Protein AF-A0AAW5GK53-F1 (afdb_monomer)

Structure (mmCIF, N/CA/C/O backbone):
data_AF-A0AAW5GK53-F1
#
_entry.id   AF-A0AAW5GK53-F1
#
loop_
_atom_site.group_PDB
_atom_site.id
_atom_site.type_symbol
_atom_site.label_atom_id
_atom_site.label_alt_id
_atom_site.label_comp_id
_atom_site.label_asym_id
_atom_site.label_entity_id
_atom_site.label_seq_id
_atom_site.pdbx_PDB_ins_code
_atom_site.Cartn_x
_atom_site.Cartn_y
_atom_site.Cartn_z
_atom_site.occupancy
_atom_site.B_iso_or_equiv
_atom_site.auth_seq_id
_atom_site.auth_comp_id
_atom_site.auth_asym_id
_atom_site.auth_atom_id
_atom_site.pdbx_PDB_model_num
ATOM 1 N N . MET A 1 1 ? -43.165 -10.857 -0.631 1.00 39.75 1 MET A N 1
ATOM 2 C CA . MET A 1 1 ? -41.931 -10.329 -0.011 1.00 39.75 1 MET A CA 1
ATOM 3 C C . MET A 1 1 ? -40.767 -10.700 -0.910 1.00 39.75 1 MET A C 1
ATOM 5 O O . MET A 1 1 ? -40.358 -11.851 -0.915 1.00 39.75 1 MET A O 1
ATOM 9 N N . GLN A 1 2 ? -40.320 -9.773 -1.757 1.00 31.02 2 GLN A N 1
ATOM 10 C CA . GLN A 1 2 ? -39.132 -9.983 -2.582 1.00 31.02 2 GLN A CA 1
ATOM 11 C C . GLN A 1 2 ? -37.911 -9.799 -1.681 1.00 31.02 2 GLN A C 1
ATOM 13 O O . GLN A 1 2 ? -37.696 -8.714 -1.143 1.00 31.02 2 GLN A O 1
ATOM 18 N N . SER A 1 3 ? -37.150 -10.870 -1.464 1.00 36.88 3 SER A N 1
ATOM 19 C CA . SER A 1 3 ? -35.825 -10.780 -0.867 1.00 36.88 3 SER A CA 1
ATOM 20 C C . SER A 1 3 ? -34.945 -10.005 -1.839 1.00 36.88 3 SER A C 1
ATOM 22 O O . SER A 1 3 ? -34.524 -10.540 -2.864 1.00 36.88 3 SER A O 1
ATOM 24 N N . VAL A 1 4 ? -34.701 -8.730 -1.545 1.00 42.00 4 VAL A N 1
ATOM 25 C CA . VAL A 1 4 ? -33.643 -7.970 -2.201 1.00 42.00 4 VAL A CA 1
ATOM 26 C C . VAL A 1 4 ? -32.340 -8.633 -1.766 1.00 42.00 4 VAL A C 1
ATOM 28 O O . VAL A 1 4 ? -31.822 -8.355 -0.689 1.00 42.00 4 VAL A O 1
ATOM 31 N N . SER A 1 5 ? -31.841 -9.568 -2.575 1.00 45.75 5 SER A N 1
ATOM 32 C CA . SER A 1 5 ? -30.471 -10.067 -2.495 1.00 45.75 5 SER A CA 1
ATOM 33 C C . SER A 1 5 ? -29.542 -8.950 -2.971 1.00 45.75 5 SER A C 1
ATOM 35 O O . SER A 1 5 ? -28.948 -9.019 -4.044 1.00 45.75 5 SER A O 1
ATOM 37 N N . GLY A 1 6 ? -29.508 -7.854 -2.216 1.00 47.09 6 GLY A N 1
ATOM 38 C CA . GLY A 1 6 ? -28.439 -6.884 -2.318 1.00 47.09 6 GLY A CA 1
ATOM 39 C C . GLY A 1 6 ? -27.229 -7.525 -1.669 1.00 47.09 6 GLY A C 1
ATOM 40 O O . GLY A 1 6 ? -27.314 -7.947 -0.514 1.00 47.09 6 GLY A O 1
ATOM 41 N N . ASP A 1 7 ? -26.130 -7.634 -2.410 1.00 51.81 7 ASP A N 1
ATOM 42 C CA . ASP A 1 7 ? -24.847 -7.961 -1.801 1.00 51.81 7 ASP A CA 1
ATOM 43 C C . ASP A 1 7 ? -24.657 -7.075 -0.561 1.00 51.81 7 ASP A C 1
ATOM 45 O O . ASP A 1 7 ? -24.957 -5.872 -0.620 1.00 51.81 7 ASP A O 1
ATOM 49 N N . PRO A 1 8 ? -24.203 -7.635 0.576 1.00 56.69 8 PRO A N 1
ATOM 50 C CA . PRO A 1 8 ? -23.980 -6.837 1.767 1.00 56.69 8 PRO A CA 1
ATOM 51 C C . PRO A 1 8 ? -23.066 -5.658 1.406 1.00 56.69 8 PRO A C 1
ATOM 53 O O . PRO A 1 8 ? -22.111 -5.837 0.637 1.00 56.69 8 PRO A O 1
ATOM 56 N N . PRO A 1 9 ? -23.349 -4.449 1.925 1.00 62.50 9 PRO A N 1
ATOM 57 C CA . PRO A 1 9 ? -22.587 -3.257 1.586 1.00 62.50 9 PRO A CA 1
ATOM 58 C C . PRO A 1 9 ? -21.089 -3.505 1.782 1.00 62.50 9 PRO A C 1
ATOM 60 O O . PRO A 1 9 ? -20.673 -4.225 2.693 1.00 62.50 9 PRO A O 1
ATOM 63 N N . PHE A 1 10 ? -20.267 -2.920 0.907 1.00 65.19 10 PHE A N 1
ATOM 64 C CA . PHE A 1 10 ? -18.812 -3.027 0.983 1.00 65.19 10 PHE A CA 1
ATOM 65 C C . PHE A 1 10 ? -18.314 -2.291 2.234 1.00 65.19 10 PHE A C 1
ATOM 67 O O . PHE A 1 10 ? -18.001 -1.102 2.192 1.00 65.19 10 PHE A O 1
ATOM 74 N N . ILE A 1 11 ? -18.293 -2.991 3.366 1.00 69.31 11 ILE A N 1
ATOM 75 C CA . ILE A 1 11 ? -17.845 -2.455 4.646 1.00 69.31 11 ILE A CA 1
ATOM 76 C C . ILE A 1 11 ? -16.373 -2.830 4.824 1.00 69.31 11 ILE A C 1
ATOM 78 O O . ILE A 1 11 ? -16.012 -4.001 4.939 1.00 69.31 11 ILE A O 1
ATOM 82 N N . CYS A 1 12 ? -15.518 -1.810 4.827 1.00 83.38 12 CYS A N 1
ATOM 83 C CA . CYS A 1 12 ? -14.180 -1.891 5.400 1.00 83.38 12 CYS A CA 1
ATOM 84 C C . CYS A 1 12 ? -14.309 -1.826 6.927 1.00 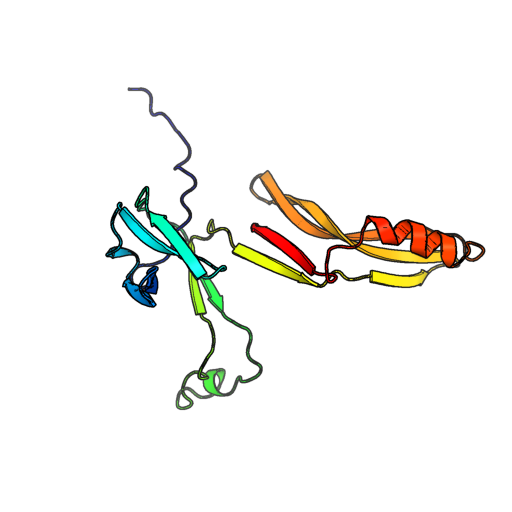83.38 12 CYS A C 1
ATOM 86 O O . CYS A 1 12 ? -15.137 -1.068 7.434 1.00 83.38 12 CYS A O 1
ATOM 88 N N . GLY A 1 13 ? -13.491 -2.570 7.667 1.00 90.56 13 GLY A N 1
ATOM 89 C CA . GLY A 1 13 ? -13.579 -2.570 9.123 1.00 90.56 13 GLY A CA 1
ATOM 90 C C . GLY A 1 13 ? -12.305 -3.003 9.833 1.00 90.56 13 GLY A C 1
ATOM 91 O O . GLY A 1 13 ? -11.506 -3.79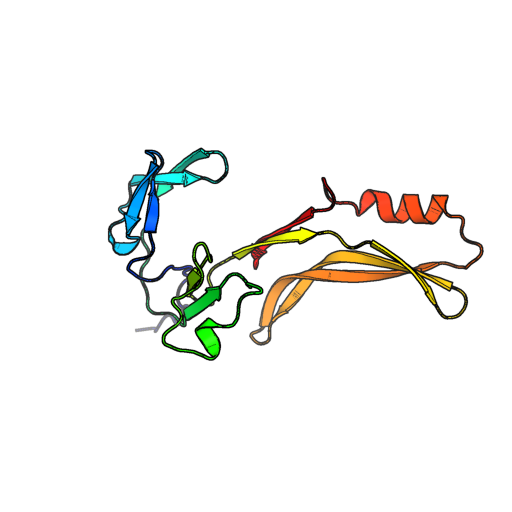0 9.316 1.00 90.56 13 GLY A O 1
ATOM 92 N N . LEU A 1 14 ? -12.165 -2.494 11.055 1.00 94.00 14 LEU A N 1
ATOM 93 C CA . LEU A 1 14 ? -11.149 -2.866 12.036 1.00 94.00 14 LEU A CA 1
ATOM 94 C C . LEU A 1 14 ? -11.807 -3.685 13.153 1.00 94.00 14 LEU A C 1
ATOM 96 O O . LEU A 1 14 ? -13.005 -3.550 13.405 1.00 94.00 14 LEU A O 1
ATOM 100 N N . VAL A 1 15 ? -11.028 -4.534 13.819 1.00 95.50 15 VAL A N 1
ATOM 101 C CA . VAL A 1 15 ? -11.534 -5.355 14.931 1.00 95.50 15 VAL A CA 1
ATOM 102 C C . VAL A 1 15 ? -11.715 -4.526 16.209 1.00 95.50 15 VAL A C 1
ATOM 104 O O . VAL A 1 15 ? -10.969 -3.557 16.400 1.00 95.50 15 VAL A O 1
ATOM 107 N N . PRO A 1 16 ? -12.642 -4.907 17.113 1.00 95.75 16 PRO A N 1
ATOM 108 C CA . PRO A 1 16 ? -12.736 -4.298 18.438 1.00 95.75 16 PRO A CA 1
ATOM 109 C C . PRO A 1 16 ? -11.385 -4.285 19.167 1.00 95.75 16 PRO A C 1
ATOM 111 O O . PRO A 1 16 ? -10.579 -5.205 19.021 1.00 95.75 16 PRO A O 1
ATOM 114 N N . GLY A 1 17 ? -11.124 -3.225 19.926 1.00 95.75 17 GLY A N 1
ATOM 115 C CA . GLY A 1 17 ? -9.856 -2.962 20.603 1.00 95.75 17 GLY A CA 1
ATOM 116 C C . GLY A 1 17 ? -8.809 -2.248 19.742 1.00 95.75 17 GLY A C 1
ATOM 117 O O . GLY A 1 17 ? -7.804 -1.776 20.283 1.00 95.75 17 GLY A O 1
ATOM 118 N N . THR A 1 18 ? -9.022 -2.112 18.425 1.00 95.62 18 THR A N 1
ATOM 119 C CA . THR A 1 18 ? -8.113 -1.337 17.563 1.00 95.62 18 THR A CA 1
ATOM 120 C C . THR A 1 18 ? -8.134 0.128 17.984 1.00 95.62 18 THR A C 1
ATOM 122 O O . THR A 1 18 ? -9.183 0.768 17.973 1.00 95.62 18 THR A O 1
ATOM 125 N N . LYS A 1 19 ? -6.972 0.669 18.358 1.00 95.81 19 LYS A N 1
ATOM 126 C CA . LYS A 1 19 ? -6.838 2.062 18.797 1.00 95.81 19 LYS A CA 1
ATOM 127 C C . LYS A 1 19 ? -6.721 2.992 17.596 1.00 95.81 19 LYS A C 1
ATOM 129 O O . LYS A 1 19 ? -5.854 2.797 16.748 1.00 95.81 19 LYS A O 1
ATOM 134 N N . VAL A 1 20 ? -7.547 4.030 17.572 1.00 95.56 20 VAL A N 1
ATOM 135 C CA . VAL A 1 20 ? -7.524 5.095 16.565 1.00 95.56 20 VAL A CA 1
ATOM 136 C C . VAL A 1 20 ? -7.082 6.394 17.223 1.00 95.56 20 VAL A C 1
ATOM 138 O O . VAL A 1 20 ? -7.497 6.690 18.344 1.00 95.56 20 VAL A O 1
ATOM 141 N N . PHE A 1 21 ? -6.233 7.161 16.541 1.00 96.75 21 PHE A N 1
ATOM 142 C CA . PHE A 1 21 ? -5.825 8.489 16.990 1.00 96.75 21 PHE A CA 1
ATOM 143 C C . PHE A 1 21 ? -6.903 9.523 16.655 1.00 96.75 21 PHE A C 1
ATOM 145 O O . PHE A 1 21 ? -7.340 9.635 15.510 1.00 96.75 21 PHE A O 1
ATOM 152 N N . LEU A 1 22 ? -7.308 10.293 17.659 1.00 97.19 22 LEU A N 1
ATOM 153 C CA . LEU A 1 22 ? -8.139 11.479 17.504 1.00 97.19 22 LEU A CA 1
ATOM 154 C C . LEU A 1 22 ? -7.271 12.699 17.173 1.00 97.19 22 LEU A C 1
ATOM 156 O O . LEU A 1 22 ? -6.080 12.721 17.481 1.00 97.19 22 LEU A O 1
ATOM 160 N N . ALA A 1 23 ? -7.875 13.744 16.609 1.00 97.12 23 ALA A N 1
ATOM 161 C CA . ALA A 1 23 ? -7.193 14.995 16.259 1.00 97.12 23 ALA A CA 1
ATOM 162 C C . ALA A 1 23 ? -6.544 15.695 17.472 1.00 97.12 23 ALA A C 1
ATOM 164 O O . ALA A 1 23 ? -5.570 16.428 17.336 1.00 97.12 23 ALA A O 1
ATOM 165 N N . ASN A 1 24 ? -7.034 15.417 18.683 1.00 95.50 24 ASN A N 1
ATOM 166 C CA . ASN A 1 24 ? -6.442 15.877 19.942 1.00 95.50 24 ASN A CA 1
ATOM 167 C C . ASN A 1 24 ? -5.293 14.983 20.458 1.00 95.50 24 ASN A C 1
ATOM 169 O O . ASN A 1 24 ? -4.937 15.074 21.634 1.00 95.50 24 ASN A O 1
ATOM 173 N N . TRP A 1 25 ? -4.756 14.096 19.615 1.00 94.06 25 TRP A N 1
ATOM 174 C CA . TRP A 1 25 ? -3.657 13.163 19.904 1.00 94.06 25 TRP A CA 1
ATOM 175 C C . TRP A 1 25 ? -3.959 12.080 20.947 1.00 94.06 25 TRP A C 1
ATOM 177 O O . TRP A 1 25 ? -3.086 11.275 21.280 1.00 94.06 25 TRP A O 1
ATOM 187 N N . LYS A 1 26 ? -5.198 11.999 21.446 1.00 96.38 26 LYS A N 1
ATOM 188 C CA . LYS A 1 26 ? -5.644 10.876 22.279 1.00 96.38 26 LYS A CA 1
ATOM 189 C C . LYS A 1 26 ? -5.965 9.670 21.405 1.00 96.38 26 LYS A C 1
ATOM 191 O O . LYS A 1 26 ? -6.237 9.800 20.216 1.00 96.38 26 LYS A O 1
ATOM 196 N N . THR A 1 27 ? -5.967 8.487 22.013 1.00 97.00 27 THR A N 1
ATOM 197 C CA . THR A 1 27 ? -6.408 7.262 21.338 1.00 97.00 27 THR A CA 1
ATOM 198 C C . THR A 1 27 ? -7.720 6.768 21.918 1.00 97.00 27 THR A C 1
ATOM 200 O O . THR A 1 27 ? -7.932 6.835 23.130 1.00 97.00 27 THR A O 1
ATOM 203 N N . VAL A 1 28 ? -8.595 6.265 21.052 1.00 96.81 28 VAL A N 1
ATOM 204 C CA . VAL A 1 28 ? -9.878 5.666 21.432 1.00 96.81 28 VAL A CA 1
ATOM 205 C C . VAL A 1 28 ? -10.030 4.324 20.707 1.00 96.81 28 VAL A C 1
ATOM 207 O O . VAL A 1 28 ? -9.654 4.228 19.536 1.00 96.81 28 VAL A O 1
ATOM 210 N N . PRO A 1 29 ? -10.525 3.265 21.375 1.00 96.75 29 PRO A N 1
ATOM 211 C CA . PRO A 1 29 ? -10.883 2.019 20.703 1.00 96.75 29 PRO A CA 1
ATOM 212 C C . PRO A 1 29 ? -11.968 2.248 19.644 1.00 96.75 29 PRO A C 1
ATOM 214 O O . PRO A 1 29 ? -12.919 2.991 19.886 1.00 96.75 29 PRO A O 1
ATOM 217 N N . ILE A 1 30 ? -11.853 1.595 18.488 1.00 95.38 30 ILE A N 1
ATOM 218 C CA . ILE A 1 30 ? -12.759 1.780 17.344 1.00 95.38 30 ILE A CA 1
ATOM 219 C C . ILE A 1 30 ? -14.239 1.562 17.703 1.00 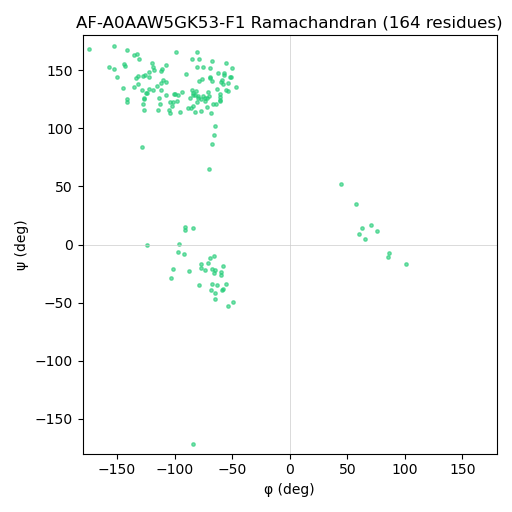95.38 30 ILE A C 1
ATOM 221 O O . ILE A 1 30 ? -15.112 2.263 17.199 1.00 95.38 30 ILE A O 1
ATOM 225 N N . GLU A 1 31 ? -14.541 0.643 18.618 1.00 94.94 31 GLU A N 1
ATOM 226 C CA . GLU A 1 31 ? -15.897 0.342 19.088 1.00 94.94 31 GLU A CA 1
ATOM 227 C C . GLU A 1 31 ? -16.543 1.477 19.897 1.00 94.94 31 GLU A C 1
ATOM 229 O O . GLU A 1 31 ? -17.774 1.539 19.984 1.00 94.94 31 GLU A O 1
ATOM 234 N N . ASN A 1 32 ? -15.722 2.378 20.446 1.00 95.88 32 ASN A N 1
ATOM 235 C CA . ASN A 1 32 ? -16.143 3.527 21.245 1.00 95.88 32 ASN A CA 1
ATOM 236 C C . ASN A 1 32 ? -16.221 4.824 20.430 1.00 95.88 32 ASN A C 1
ATOM 238 O O . ASN A 1 32 ? -16.684 5.833 20.962 1.00 95.88 32 ASN A O 1
ATOM 242 N N . MET A 1 33 ? -15.784 4.807 19.166 1.00 94.69 33 MET A N 1
ATOM 243 C CA . MET A 1 33 ? -15.883 5.964 18.281 1.00 94.69 33 MET A CA 1
ATOM 244 C C . MET A 1 33 ? -17.338 6.291 17.943 1.00 94.69 33 MET A C 1
ATOM 246 O O . MET A 1 33 ? -18.164 5.402 17.704 1.00 94.69 33 MET A O 1
ATOM 250 N N . LYS A 1 34 ? -17.642 7.586 17.888 1.00 94.62 34 LYS A N 1
ATOM 251 C CA . LYS A 1 34 ? -18.975 8.128 17.625 1.00 94.62 34 LYS A CA 1
ATOM 252 C C . LYS A 1 34 ? -18.976 8.993 16.374 1.00 94.62 34 LYS A C 1
ATOM 254 O O . LYS A 1 34 ? -17.966 9.559 15.965 1.00 94.62 34 LYS A O 1
ATOM 259 N N . ILE A 1 35 ? -20.157 9.120 15.773 1.00 96.88 35 ILE A N 1
ATOM 260 C CA . ILE A 1 35 ? -20.388 10.110 14.721 1.00 96.88 35 ILE A CA 1
ATOM 261 C C . ILE A 1 35 ? -20.135 11.494 15.320 1.00 96.88 35 ILE A C 1
ATOM 263 O O . ILE A 1 35 ? -20.671 11.828 16.374 1.00 96.88 35 ILE A O 1
ATOM 267 N N . GLY A 1 36 ? -19.323 12.287 14.633 1.00 97.00 36 GLY A N 1
ATOM 268 C CA . GLY A 1 36 ? -18.898 13.604 15.081 1.00 97.00 36 GLY A CA 1
ATOM 269 C C . GLY A 1 36 ? -17.499 13.657 15.683 1.00 97.00 36 GLY A C 1
ATOM 270 O O . GLY A 1 36 ? -16.946 14.753 15.712 1.00 97.00 36 GLY A O 1
ATOM 271 N N . ASP A 1 37 ? -16.913 12.523 16.079 1.00 96.81 37 ASP A N 1
ATOM 272 C CA . ASP A 1 37 ? -15.523 12.487 16.538 1.00 96.81 37 ASP A CA 1
ATOM 273 C C . ASP A 1 37 ? -14.571 12.921 15.415 1.00 96.81 37 ASP A C 1
ATOM 275 O O . ASP A 1 37 ? -14.812 12.657 14.233 1.00 96.81 37 ASP A O 1
ATOM 279 N N . GLU A 1 38 ? -13.470 13.568 15.786 1.00 97.88 38 GLU A N 1
ATOM 280 C CA . GLU A 1 38 ? -12.434 14.010 14.854 1.00 97.88 38 GLU A CA 1
ATOM 281 C C . GLU A 1 38 ? -11.212 13.097 14.952 1.00 97.88 38 GLU A C 1
ATOM 283 O O . GLU A 1 38 ? -10.547 13.039 15.990 1.00 97.88 38 GLU A O 1
ATOM 288 N N . VAL A 1 39 ? -10.906 12.379 13.871 1.00 97.25 39 VAL A N 1
ATOM 289 C CA . VAL A 1 39 ? -9.728 11.511 13.763 1.00 97.25 39 VAL A CA 1
ATOM 290 C C . VAL A 1 39 ? -8.527 12.269 13.217 1.00 97.25 39 VAL A C 1
ATOM 292 O O . VAL A 1 39 ? -8.669 13.155 12.373 1.00 97.25 39 VAL A O 1
ATOM 295 N N . LEU A 1 40 ? -7.340 11.892 13.686 1.00 97.50 40 LEU A N 1
ATOM 296 C CA . LEU A 1 40 ? -6.077 12.410 13.175 1.00 97.50 40 LEU A CA 1
ATOM 297 C C . LEU A 1 40 ? -5.819 11.851 11.773 1.00 97.50 40 LEU A C 1
ATOM 299 O O . LEU A 1 40 ? -5.898 10.643 11.539 1.00 97.50 40 LEU A O 1
ATOM 303 N N . THR A 1 41 ? -5.486 12.737 10.847 1.00 95.38 41 THR A N 1
ATOM 304 C CA . THR A 1 41 ? -5.149 12.402 9.457 1.00 95.38 41 THR A CA 1
ATOM 305 C C . THR A 1 41 ? -3.632 12.364 9.251 1.00 95.38 41 THR A C 1
ATOM 307 O O . THR A 1 41 ? -2.858 12.803 10.103 1.00 95.38 41 THR A O 1
ATOM 310 N N . SER A 1 42 ? -3.172 11.788 8.136 1.00 92.00 42 SER A N 1
ATOM 311 C CA . SER A 1 42 ? -1.736 11.606 7.859 1.00 92.00 42 SER A CA 1
ATOM 312 C C . SER A 1 42 ? -0.957 12.914 7.681 1.00 92.00 42 SER A C 1
ATOM 314 O O . SER A 1 42 ? 0.258 12.924 7.839 1.00 92.00 42 SER A O 1
ATOM 316 N N . ASP A 1 43 ? -1.647 13.999 7.347 1.00 93.75 43 ASP A N 1
ATOM 317 C CA . ASP A 1 43 ? -1.152 15.375 7.239 1.00 93.75 43 ASP A CA 1
ATOM 318 C C . ASP A 1 43 ? -1.291 16.162 8.556 1.00 93.75 43 ASP A C 1
ATOM 320 O O . ASP A 1 43 ? -1.152 17.380 8.569 1.00 93.75 43 ASP A O 1
ATOM 324 N N . ALA A 1 44 ? -1.537 15.464 9.673 1.00 93.38 44 ALA A N 1
ATOM 325 C CA . ALA A 1 44 ? -1.755 16.026 11.008 1.00 93.38 44 ALA A CA 1
ATOM 326 C C . ALA A 1 44 ? -2.999 16.930 11.142 1.00 93.38 44 ALA A C 1
ATOM 328 O O . ALA A 1 44 ? -3.149 17.628 12.145 1.00 93.38 44 ALA A O 1
ATOM 329 N N . GLY A 1 45 ? -3.913 16.891 10.168 1.00 96.38 45 GLY A N 1
ATOM 330 C CA . GLY A 1 45 ? -5.221 17.538 10.242 1.00 96.38 45 GLY A CA 1
ATOM 331 C C . GLY A 1 45 ? -6.278 16.690 10.961 1.00 96.38 45 GLY A C 1
ATOM 332 O O . GLY A 1 45 ? -5.999 15.605 11.487 1.00 96.38 45 GLY A O 1
ATOM 333 N N . ALA A 1 46 ? -7.528 17.149 10.907 1.00 97.12 46 ALA A N 1
ATOM 334 C CA . ALA A 1 46 ? -8.689 16.482 11.492 1.00 97.12 46 ALA A CA 1
ATOM 335 C C . ALA A 1 46 ? -9.684 16.032 10.410 1.00 97.12 46 ALA A C 1
ATOM 337 O O . ALA A 1 46 ? -10.017 16.799 9.507 1.00 97.12 46 ALA A O 1
ATOM 338 N N . ALA A 1 47 ? -10.207 14.810 10.527 1.00 97.00 47 ALA A N 1
ATOM 339 C CA . ALA A 1 47 ? -11.326 14.329 9.717 1.00 97.00 47 ALA A CA 1
ATOM 340 C C . ALA A 1 47 ? -12.494 13.900 10.607 1.00 97.00 47 ALA A C 1
ATOM 342 O O . ALA A 1 47 ? -12.314 13.182 11.587 1.00 97.00 47 ALA A O 1
ATOM 343 N N . LYS A 1 48 ? -13.712 14.318 10.255 1.00 97.75 48 LYS A N 1
ATOM 344 C CA . LYS A 1 48 ? -14.912 14.026 11.043 1.00 97.75 48 LYS A CA 1
ATOM 345 C C . LYS A 1 48 ? -15.494 12.657 10.695 1.00 97.75 48 LYS A C 1
ATOM 347 O O . LYS A 1 48 ? -15.714 12.343 9.525 1.00 97.75 48 LYS A O 1
ATOM 352 N N . VAL A 1 49 ? -15.821 11.866 11.710 1.00 95.88 49 VAL A N 1
ATOM 353 C CA . VAL A 1 49 ? -16.541 10.597 11.556 1.00 95.88 49 VAL A CA 1
ATOM 354 C C . VAL A 1 49 ? -17.996 10.886 11.196 1.00 95.88 49 VAL A C 1
ATOM 356 O O . VAL A 1 49 ? -18.727 11.497 11.973 1.00 95.88 49 VAL A O 1
ATOM 359 N N . VAL A 1 50 ? -18.434 10.427 10.024 1.00 96.12 50 VAL A N 1
ATOM 360 C CA . VAL A 1 50 ? -19.809 10.640 9.527 1.00 96.12 50 VAL A CA 1
ATOM 361 C C . VAL A 1 50 ? -20.714 9.419 9.687 1.00 96.12 50 VAL A C 1
ATOM 363 O O . VAL A 1 50 ? -21.933 9.554 9.692 1.00 96.12 50 VAL A O 1
ATOM 366 N N . ALA A 1 51 ? -20.132 8.228 9.832 1.00 91.69 51 ALA A N 1
ATOM 367 C CA . ALA A 1 51 ? -20.857 6.972 9.982 1.00 91.69 51 ALA A CA 1
ATOM 368 C C . ALA A 1 51 ? -20.022 5.958 10.773 1.00 91.69 51 ALA A C 1
ATOM 370 O O . ALA A 1 51 ? -18.794 5.969 10.705 1.00 91.69 51 ALA A O 1
ATOM 371 N N . ALA A 1 52 ? -20.702 5.055 11.482 1.00 90.31 52 ALA A N 1
ATOM 372 C CA . ALA A 1 52 ? -20.092 3.953 12.222 1.00 90.31 52 ALA A CA 1
ATOM 373 C C . ALA A 1 52 ? -20.769 2.633 11.823 1.00 90.31 52 ALA A C 1
ATOM 375 O O . ALA A 1 52 ? -21.712 2.175 12.467 1.00 90.31 52 ALA A O 1
ATOM 376 N N . LEU A 1 53 ? -20.313 2.050 10.713 1.00 90.38 53 LEU A N 1
ATOM 377 C CA . LEU A 1 53 ? -20.836 0.783 10.199 1.00 90.38 53 LEU A CA 1
ATOM 378 C C . LEU A 1 53 ? -20.252 -0.392 10.992 1.00 90.38 53 LEU A C 1
ATOM 380 O O . LEU A 1 53 ? -19.072 -0.390 11.339 1.00 90.38 53 LEU A O 1
ATOM 384 N N . ARG A 1 54 ? -21.078 -1.402 11.276 1.00 90.56 54 ARG A N 1
ATOM 385 C CA . ARG A 1 54 ? -20.692 -2.618 12.005 1.00 90.56 54 ARG A CA 1
ATOM 386 C C . ARG A 1 54 ? -21.187 -3.843 11.246 1.00 90.56 54 ARG A C 1
ATOM 388 O O . ARG A 1 54 ? -22.257 -3.800 10.645 1.00 90.56 54 ARG A O 1
ATOM 395 N N . GLY A 1 55 ? -20.422 -4.926 11.288 1.00 90.12 55 GLY A N 1
ATOM 396 C CA . GLY A 1 55 ? -20.757 -6.169 10.601 1.00 90.12 55 GLY A CA 1
ATOM 397 C C . GLY A 1 55 ? -19.773 -7.285 10.927 1.00 90.12 55 GLY A C 1
ATOM 398 O O . GLY A 1 55 ? -18.712 -7.042 11.503 1.00 90.12 55 GLY A O 1
ATOM 399 N N . TYR A 1 56 ? -20.138 -8.508 10.551 1.00 90.38 56 TYR A N 1
ATOM 400 C CA . TYR A 1 56 ? -19.271 -9.679 10.649 1.00 90.38 56 TYR A CA 1
ATOM 401 C C . TYR A 1 56 ? -18.607 -9.932 9.297 1.00 90.38 56 TYR A C 1
ATOM 403 O O . TYR A 1 56 ? -19.281 -9.991 8.269 1.00 90.38 56 TYR A O 1
ATOM 411 N N . HIS A 1 57 ? -17.285 -10.079 9.301 1.00 90.31 57 HIS A N 1
ATOM 412 C CA . HIS A 1 57 ? -16.486 -10.287 8.099 1.00 90.31 57 HIS A CA 1
ATOM 413 C C . HIS A 1 57 ? -15.327 -11.235 8.385 1.00 90.31 57 HIS A C 1
ATOM 415 O O . HIS A 1 57 ? -14.836 -11.301 9.513 1.00 90.31 57 HIS A O 1
ATOM 421 N N . ASP A 1 58 ? -14.840 -11.896 7.337 1.00 92.12 58 ASP A N 1
ATOM 422 C CA . ASP A 1 58 ? -13.540 -12.553 7.384 1.00 92.12 58 ASP A CA 1
ATOM 423 C C . ASP A 1 58 ? -12.447 -11.530 7.699 1.00 92.12 58 ASP A C 1
ATOM 425 O O . ASP A 1 58 ? -12.454 -10.408 7.173 1.00 92.12 58 ASP A O 1
ATOM 429 N N . LEU A 1 59 ? -11.483 -11.946 8.513 1.00 94.69 59 LEU A N 1
ATOM 430 C CA . LEU A 1 59 ? -10.385 -11.110 8.978 1.00 94.69 59 LEU A CA 1
ATOM 431 C C . LEU A 1 59 ? -9.056 -11.581 8.386 1.00 94.69 59 LEU A C 1
ATOM 433 O O . LEU A 1 59 ? -8.862 -12.777 8.178 1.00 94.69 59 LEU A O 1
ATOM 437 N N . ASP A 1 60 ? -8.147 -10.633 8.180 1.00 95.50 60 ASP A N 1
ATOM 438 C CA . ASP A 1 60 ? -6.731 -10.870 7.914 1.00 95.50 60 ASP A CA 1
ATOM 439 C C . ASP A 1 60 ? -5.886 -10.051 8.901 1.00 95.50 60 ASP A C 1
ATOM 441 O O . ASP A 1 60 ? -6.233 -8.924 9.272 1.00 95.50 60 ASP A O 1
ATOM 445 N N . THR A 1 61 ? -4.751 -10.615 9.314 1.00 94.38 61 THR A N 1
ATOM 446 C CA . THR A 1 61 ? -3.766 -9.927 10.154 1.00 94.38 61 THR A CA 1
ATOM 447 C C . THR A 1 61 ? -2.572 -9.502 9.314 1.00 94.38 61 THR A C 1
ATOM 449 O O . THR A 1 61 ? -1.884 -10.317 8.696 1.00 94.38 61 THR A O 1
ATOM 452 N N . ILE A 1 62 ? -2.298 -8.204 9.329 1.00 93.44 62 ILE A N 1
ATOM 453 C CA . ILE A 1 62 ? -1.155 -7.575 8.685 1.00 93.44 62 ILE A CA 1
ATOM 454 C C . ILE A 1 62 ? -0.089 -7.370 9.746 1.00 93.44 62 ILE A C 1
ATOM 456 O O . ILE A 1 62 ? -0.314 -6.701 10.752 1.00 93.44 62 ILE A O 1
ATOM 460 N N . ARG A 1 63 ? 1.094 -7.925 9.498 1.00 90.88 63 ARG A N 1
ATOM 461 C CA . ARG A 1 63 ? 2.233 -7.821 10.404 1.00 90.88 63 ARG A CA 1
ATOM 462 C C . ARG A 1 63 ? 3.462 -7.336 9.659 1.00 90.88 63 ARG A C 1
ATOM 464 O O . ARG A 1 63 ? 3.815 -7.859 8.599 1.00 90.88 63 ARG A O 1
ATOM 471 N N . GLN A 1 64 ? 4.148 -6.362 10.242 1.00 90.62 64 GLN A N 1
ATOM 472 C CA . GLN A 1 64 ? 5.441 -5.914 9.756 1.00 90.62 64 GLN A CA 1
ATOM 473 C C . GLN A 1 64 ? 6.444 -7.072 9.799 1.00 90.62 64 GLN A C 1
ATOM 475 O O . GLN A 1 64 ? 6.653 -7.715 10.830 1.00 90.62 64 GLN A O 1
ATOM 480 N N . LYS A 1 65 ? 7.096 -7.327 8.661 1.00 87.94 65 LYS A N 1
ATOM 481 C CA . LYS A 1 65 ? 8.190 -8.297 8.592 1.00 87.94 65 LYS A CA 1
ATOM 482 C C . LYS A 1 65 ? 9.376 -7.773 9.401 1.00 87.94 65 LYS A C 1
ATOM 484 O O . LYS A 1 65 ? 9.915 -6.714 9.088 1.00 87.94 65 LYS A O 1
ATOM 489 N N . ALA A 1 66 ? 9.797 -8.536 10.402 1.00 83.94 66 ALA A N 1
ATOM 490 C CA . ALA A 1 66 ? 11.014 -8.295 11.166 1.00 83.94 66 ALA A CA 1
ATOM 491 C C . ALA A 1 66 ? 12.047 -9.382 10.851 1.00 83.94 66 ALA A C 1
ATOM 493 O O . ALA A 1 66 ? 11.677 -10.509 10.533 1.00 83.94 66 ALA A O 1
ATOM 494 N N . ARG A 1 67 ? 13.339 -9.046 10.946 1.00 81.88 67 ARG A N 1
ATOM 495 C CA . ARG A 1 67 ? 14.440 -10.020 10.799 1.00 81.88 67 ARG A CA 1
ATOM 496 C C . ARG A 1 67 ? 14.641 -10.886 12.046 1.00 81.88 67 ARG A C 1
ATOM 498 O O . ARG A 1 67 ? 15.328 -11.896 11.983 1.00 81.88 67 ARG A O 1
ATOM 505 N N . HIS A 1 68 ? 14.081 -10.469 13.181 1.00 76.69 68 HIS A N 1
ATOM 506 C CA . HIS A 1 68 ? 14.172 -11.204 14.434 1.00 76.69 68 HIS A CA 1
ATOM 507 C C . HIS A 1 68 ? 13.151 -12.345 14.444 1.00 76.69 68 HIS A C 1
ATOM 509 O O . HIS A 1 68 ? 11.954 -12.096 14.303 1.00 76.69 68 HIS A O 1
ATOM 515 N N . HIS A 1 69 ? 13.626 -13.580 14.617 1.00 76.25 69 HIS A N 1
ATOM 516 C CA . HIS A 1 69 ? 12.796 -14.790 14.603 1.00 76.25 69 HIS A CA 1
ATOM 517 C C . HIS A 1 69 ? 12.921 -15.637 15.877 1.00 76.25 69 HIS A C 1
ATOM 519 O O . HIS A 1 69 ? 12.248 -16.658 15.968 1.00 76.25 69 HIS A O 1
ATOM 525 N N . ALA A 1 70 ? 13.736 -15.235 16.862 1.00 79.00 70 ALA A N 1
ATOM 526 C CA . ALA A 1 70 ? 13.991 -16.054 18.052 1.00 79.00 70 ALA A CA 1
ATOM 527 C C . ALA A 1 70 ? 12.702 -16.383 18.833 1.00 79.00 70 ALA A C 1
ATOM 529 O O . ALA A 1 70 ? 12.490 -17.530 19.205 1.00 79.00 70 ALA A O 1
ATOM 530 N N . HIS A 1 71 ? 11.772 -15.427 18.940 1.00 74.88 71 HIS A N 1
ATOM 531 C CA . HIS A 1 71 ? 10.450 -15.610 19.566 1.00 74.88 71 HIS A CA 1
ATOM 532 C C . HIS A 1 71 ? 9.519 -16.587 18.822 1.00 74.88 71 HIS A C 1
ATOM 534 O O . HIS A 1 71 ? 8.429 -16.880 19.302 1.00 74.88 71 HIS A O 1
ATOM 540 N N . LEU A 1 72 ? 9.878 -17.026 17.609 1.00 78.56 72 LEU A N 1
ATOM 541 C CA . LEU A 1 72 ? 9.140 -18.067 16.881 1.00 78.56 72 LEU A CA 1
ATOM 542 C C . LEU A 1 72 ? 9.626 -19.474 17.240 1.00 78.56 72 LEU A C 1
ATOM 544 O O . LEU A 1 72 ? 8.893 -20.431 17.016 1.00 78.56 72 LEU A O 1
ATOM 548 N N . GLN A 1 73 ? 10.860 -19.597 17.730 1.00 81.06 73 GLN A N 1
ATOM 549 C CA . GLN A 1 73 ? 11.489 -20.874 18.073 1.00 81.06 73 GLN A CA 1
ATOM 550 C C . GLN A 1 73 ? 11.494 -21.115 19.584 1.00 81.06 73 GLN A C 1
ATOM 552 O O . GLN A 1 73 ? 11.439 -22.262 20.013 1.00 81.06 73 GLN A O 1
ATOM 557 N N . ASP A 1 74 ? 11.517 -20.043 20.375 1.00 80.44 74 ASP A N 1
ATOM 558 C CA . ASP A 1 74 ? 11.531 -20.086 21.831 1.00 80.44 74 ASP A CA 1
ATOM 559 C C . ASP A 1 74 ? 10.393 -19.226 22.399 1.00 80.44 74 ASP A C 1
ATOM 561 O O . ASP A 1 74 ? 10.367 -18.004 22.235 1.00 80.44 74 ASP A O 1
ATOM 565 N N . ALA A 1 75 ? 9.446 -19.880 23.074 1.00 78.75 75 ALA A N 1
ATOM 566 C CA . ALA A 1 75 ? 8.287 -19.236 23.687 1.00 78.75 75 ALA A CA 1
ATOM 567 C C . ALA A 1 75 ? 8.641 -18.385 24.922 1.00 78.75 75 ALA A C 1
ATOM 569 O O . ALA A 1 75 ? 7.825 -17.565 25.343 1.00 78.75 75 ALA A O 1
ATOM 570 N N . SER A 1 76 ? 9.837 -18.559 25.498 1.00 83.62 76 SER A N 1
ATOM 571 C CA . SER A 1 76 ? 10.338 -17.723 26.595 1.00 83.62 76 SER A CA 1
ATOM 572 C C . SER A 1 76 ? 10.833 -16.355 26.111 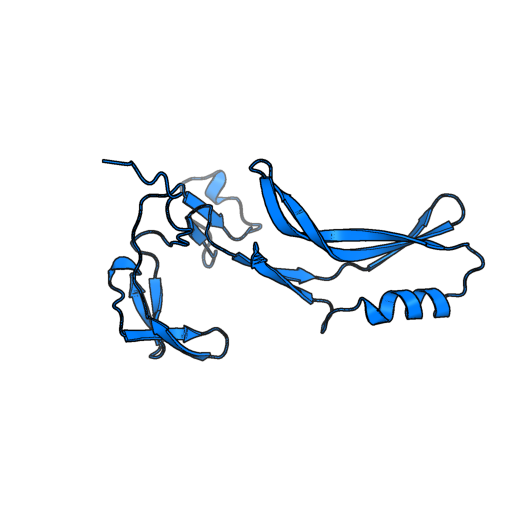1.00 83.62 76 SER A C 1
ATOM 574 O O . SER A 1 76 ? 10.874 -15.392 26.879 1.00 83.62 76 SER A O 1
ATOM 576 N N . VAL A 1 77 ? 11.153 -16.237 24.818 1.00 79.69 77 VAL A N 1
ATOM 577 C CA . VAL A 1 77 ? 11.576 -14.982 24.201 1.00 79.69 77 VAL A CA 1
ATOM 578 C C . VAL A 1 77 ? 10.339 -14.158 23.852 1.00 79.69 77 VAL A C 1
ATOM 580 O O . VAL A 1 77 ? 9.540 -14.518 22.986 1.00 79.69 77 VAL A O 1
ATOM 583 N N . GLY A 1 78 ? 10.190 -13.013 24.521 1.00 75.12 78 GLY A N 1
ATOM 584 C CA . GLY A 1 78 ? 9.093 -12.078 24.278 1.00 75.12 78 GLY A CA 1
ATOM 585 C C . GLY A 1 78 ? 8.993 -11.625 22.815 1.00 75.12 78 GLY A C 1
ATOM 586 O O . GLY A 1 78 ? 9.968 -11.634 22.057 1.00 75.12 78 GLY A O 1
ATOM 587 N N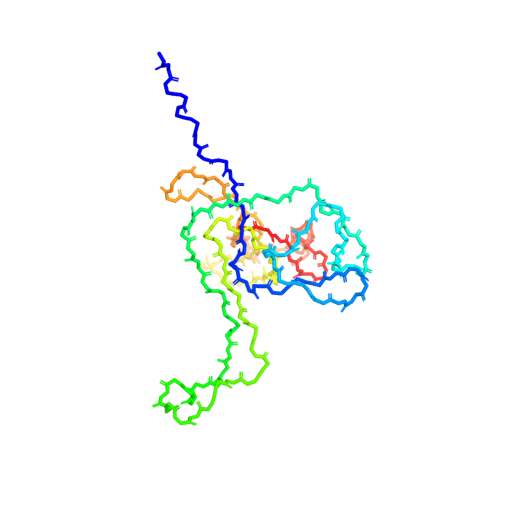 . LYS A 1 79 ? 7.792 -11.198 22.401 1.00 76.12 79 LYS A N 1
ATOM 588 C CA . LYS A 1 79 ? 7.575 -10.659 21.050 1.00 76.12 79 LYS A CA 1
ATOM 589 C C . LYS A 1 79 ? 8.509 -9.462 20.797 1.00 76.12 79 LYS A C 1
ATOM 591 O O . LYS A 1 79 ? 8.747 -8.679 21.717 1.00 76.12 79 LYS A O 1
ATOM 596 N N . PRO A 1 80 ? 8.997 -9.269 19.558 1.00 79.44 80 PRO A N 1
ATOM 597 C CA . PRO A 1 80 ? 9.897 -8.165 19.264 1.00 79.44 80 PRO A CA 1
ATOM 598 C C . PRO A 1 80 ? 9.185 -6.834 19.494 1.00 79.44 80 PRO A C 1
ATOM 600 O O . PRO A 1 80 ? 8.047 -6.643 19.055 1.00 79.44 80 PRO A O 1
ATOM 603 N N . TRP A 1 81 ? 9.869 -5.919 20.172 1.00 80.44 81 TRP A N 1
ATOM 604 C CA . TRP A 1 81 ? 9.33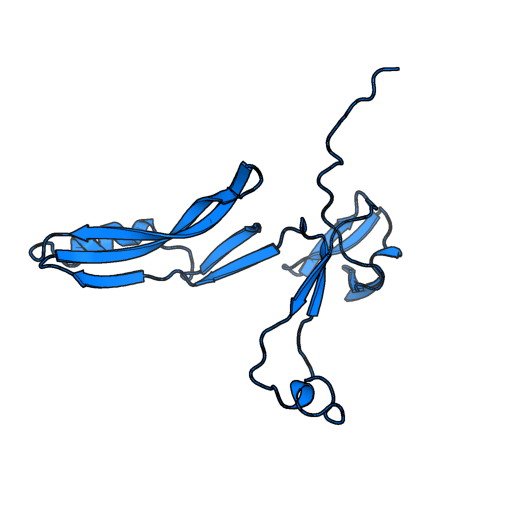8 -4.594 20.452 1.00 80.44 81 TRP A CA 1
ATOM 605 C C . TRP A 1 81 ? 9.235 -3.753 19.170 1.00 80.44 81 TRP A C 1
ATOM 607 O O . TRP A 1 81 ? 10.081 -3.853 18.280 1.00 80.44 81 TRP A O 1
ATOM 617 N N . GLY A 1 82 ? 8.190 -2.926 19.075 1.00 81.00 82 GLY A N 1
ATOM 618 C CA . GLY A 1 82 ? 8.015 -1.968 17.978 1.00 81.00 82 GLY A CA 1
ATOM 619 C C . GLY A 1 82 ? 7.549 -2.554 16.639 1.00 81.00 82 GLY A C 1
ATOM 620 O O . GLY A 1 82 ? 7.594 -1.852 15.632 1.00 81.00 82 GLY A O 1
ATOM 621 N N . ILE A 1 83 ? 7.099 -3.814 16.592 1.00 86.75 83 ILE A N 1
ATOM 622 C CA . ILE A 1 83 ? 6.476 -4.381 15.386 1.00 86.75 83 ILE A CA 1
ATOM 623 C C . ILE A 1 83 ? 5.056 -3.841 15.235 1.00 86.75 83 ILE A C 1
ATOM 625 O O . ILE A 1 83 ? 4.233 -3.978 16.139 1.00 86.75 83 ILE A O 1
ATOM 629 N N . ILE A 1 84 ? 4.756 -3.304 14.054 1.00 89.62 84 ILE A N 1
ATOM 630 C CA . ILE A 1 84 ? 3.395 -2.915 13.687 1.00 89.62 84 ILE A CA 1
ATOM 631 C C . ILE A 1 84 ? 2.592 -4.168 13.317 1.00 89.62 84 ILE A C 1
ATOM 633 O O . ILE A 1 84 ? 2.985 -4.940 12.436 1.00 89.62 84 ILE A O 1
ATOM 637 N N . GLU A 1 85 ? 1.456 -4.351 13.982 1.00 91.31 85 GLU A N 1
ATOM 638 C CA . GLU A 1 85 ? 0.485 -5.411 13.720 1.00 91.31 85 GLU A CA 1
ATOM 639 C C . GLU A 1 85 ? -0.927 -4.816 13.731 1.00 91.31 85 GLU A C 1
ATOM 641 O O . GLU A 1 85 ? -1.256 -3.998 14.590 1.00 91.31 85 GLU A O 1
ATOM 646 N N . MET A 1 86 ? -1.753 -5.204 12.762 1.00 92.88 86 MET A N 1
ATOM 647 C CA . MET A 1 86 ? -3.142 -4.766 12.643 1.00 92.88 86 MET A CA 1
ATOM 648 C C . MET A 1 86 ? -3.988 -5.905 12.087 1.00 92.88 86 MET A C 1
ATOM 650 O O . MET A 1 86 ? -3.615 -6.524 11.094 1.00 92.88 86 MET A O 1
ATOM 654 N N . THR A 1 87 ? -5.152 -6.144 12.686 1.00 95.50 87 THR A N 1
ATOM 655 C CA . THR A 1 87 ? -6.151 -7.075 12.151 1.00 95.50 87 THR A CA 1
ATOM 656 C C . THR A 1 87 ? -7.328 -6.283 11.605 1.00 95.50 87 THR A C 1
ATOM 658 O O . THR A 1 87 ? -7.885 -5.421 12.287 1.00 95.50 87 THR A O 1
ATOM 661 N N . CYS A 1 88 ? -7.709 -6.568 10.367 1.00 95.25 88 CYS A N 1
ATOM 662 C CA . CYS A 1 88 ? -8.790 -5.879 9.676 1.00 95.25 88 CYS A CA 1
ATOM 663 C C . CYS A 1 88 ? -9.609 -6.857 8.835 1.00 95.25 88 CYS A C 1
ATOM 665 O O . CYS A 1 88 ? -9.200 -7.991 8.593 1.00 95.25 88 CYS A O 1
ATOM 667 N N . SER A 1 89 ? -10.775 -6.419 8.368 1.00 94.31 89 SER A N 1
ATOM 668 C CA . SER A 1 89 ? -11.568 -7.195 7.410 1.00 94.31 89 SER A CA 1
ATOM 669 C C . SER A 1 89 ? -10.760 -7.495 6.138 1.00 94.31 89 SER A C 1
ATOM 671 O O . SER A 1 89 ? -10.005 -6.634 5.686 1.00 94.31 89 SER A O 1
ATOM 673 N N . LYS A 1 90 ? -10.977 -8.644 5.484 1.00 90.19 90 LYS A N 1
ATOM 674 C CA . LYS A 1 90 ? -10.347 -8.978 4.181 1.00 90.19 90 LYS A CA 1
ATOM 675 C C . LYS A 1 90 ? -10.644 -7.975 3.064 1.00 90.19 90 LYS A C 1
ATOM 677 O O . LYS A 1 90 ? -9.990 -7.966 2.027 1.00 90.19 90 LYS A O 1
ATOM 682 N N . ARG A 1 91 ? -11.690 -7.168 3.246 1.00 87.31 91 ARG A N 1
ATOM 683 C CA . ARG A 1 91 ? -12.125 -6.125 2.309 1.00 87.31 91 ARG A CA 1
ATOM 684 C C . ARG A 1 91 ? -11.589 -4.739 2.679 1.00 87.31 91 ARG A C 1
ATOM 686 O O . ARG A 1 91 ? -11.895 -3.777 1.980 1.00 87.31 91 ARG A O 1
ATOM 693 N N . GLN A 1 92 ? -10.805 -4.633 3.753 1.00 91.50 92 GLN A N 1
ATOM 694 C CA . GLN A 1 92 ? -10.165 -3.393 4.166 1.00 91.50 92 GLN A CA 1
ATOM 695 C C . GLN A 1 92 ? -9.225 -2.908 3.065 1.00 91.50 92 GLN A C 1
ATOM 697 O O . GLN A 1 92 ? -8.289 -3.610 2.693 1.00 91.50 92 GLN A O 1
ATOM 702 N N . LYS A 1 93 ? -9.438 -1.673 2.605 1.00 90.50 93 LYS A N 1
ATOM 703 C CA . LYS A 1 93 ? -8.507 -1.023 1.683 1.00 90.50 93 LYS A CA 1
ATOM 704 C C . LYS A 1 93 ? -7.210 -0.689 2.404 1.00 90.50 93 LYS A C 1
ATOM 706 O O . LYS A 1 93 ? -7.231 -0.020 3.443 1.00 90.50 93 LYS A O 1
ATOM 711 N N . LEU A 1 94 ? -6.097 -1.109 1.823 1.00 91.50 94 LEU A N 1
ATOM 712 C CA . LEU A 1 94 ? -4.760 -0.785 2.300 1.00 91.50 94 LEU A CA 1
ATOM 713 C C . LEU A 1 94 ? -4.175 0.335 1.458 1.00 91.50 94 LEU A C 1
ATOM 715 O O . LEU A 1 94 ? -4.157 0.253 0.235 1.00 91.50 94 LEU A O 1
ATOM 719 N N . VAL A 1 95 ? -3.671 1.374 2.118 1.00 92.12 95 VAL A N 1
ATOM 720 C CA . VAL A 1 95 ? -2.890 2.421 1.458 1.00 92.12 95 VAL A CA 1
ATOM 721 C C . VAL A 1 95 ? -1.442 1.958 1.402 1.00 92.12 95 VAL A C 1
ATOM 723 O O . VAL A 1 95 ? -0.814 1.729 2.434 1.00 92.12 95 VAL A O 1
ATOM 726 N N . LEU A 1 96 ? -0.923 1.789 0.190 1.00 93.50 96 LEU A N 1
ATOM 727 C CA . LEU A 1 96 ? 0.390 1.216 -0.066 1.00 93.50 96 LEU A CA 1
ATOM 728 C C . LEU A 1 96 ? 1.254 2.189 -0.862 1.00 93.50 96 LEU A C 1
ATOM 730 O O . LEU A 1 96 ? 0.775 2.931 -1.719 1.00 93.50 96 LEU A O 1
ATOM 734 N N . SER A 1 97 ? 2.558 2.129 -0.611 1.00 94.31 97 SER A N 1
ATOM 735 C CA . SER A 1 97 ? 3.563 2.812 -1.416 1.00 94.31 97 SER A CA 1
ATOM 736 C C . SER A 1 97 ? 4.576 1.798 -1.922 1.00 94.31 97 SER A C 1
ATOM 738 O O . SER A 1 97 ? 5.067 0.946 -1.179 1.00 94.31 97 SER A O 1
ATOM 740 N N . THR A 1 98 ? 4.858 1.828 -3.220 1.00 95.31 98 THR A N 1
ATOM 741 C CA . THR A 1 98 ? 5.784 0.895 -3.864 1.00 95.31 98 THR A CA 1
ATOM 742 C C . THR A 1 98 ? 6.838 1.666 -4.630 1.00 95.31 98 THR A C 1
ATOM 744 O O . THR A 1 98 ? 6.518 2.486 -5.490 1.00 95.31 98 THR A O 1
ATOM 747 N N . LYS A 1 99 ? 8.111 1.377 -4.346 1.00 95.62 99 LYS A N 1
ATOM 748 C CA . LYS A 1 99 ? 9.228 1.955 -5.090 1.00 95.62 99 LYS A CA 1
ATOM 749 C C . LYS A 1 99 ? 9.116 1.550 -6.556 1.00 95.62 99 LYS A C 1
ATOM 751 O O . LYS A 1 99 ? 9.072 0.362 -6.886 1.00 95.62 99 LYS A O 1
ATOM 756 N N . GLN A 1 100 ? 9.101 2.538 -7.436 1.00 95.56 100 GLN A N 1
ATOM 757 C CA . GLN A 1 100 ? 9.042 2.314 -8.864 1.00 95.56 100 GLN A CA 1
ATOM 758 C C . GLN A 1 100 ? 10.355 1.689 -9.343 1.00 95.56 100 GLN A C 1
ATOM 760 O O . GLN A 1 100 ? 11.425 2.301 -9.298 1.00 95.56 100 GLN A O 1
ATOM 765 N N . GLY A 1 101 ? 10.271 0.440 -9.795 1.00 94.06 101 GLY A N 1
ATOM 766 C CA . GLY A 1 101 ? 11.390 -0.274 -10.391 1.00 94.06 101 GLY A CA 1
ATOM 767 C C . GLY A 1 101 ? 11.563 0.118 -11.852 1.00 94.06 101 GLY A C 1
ATOM 768 O O . GLY A 1 101 ? 10.602 0.096 -12.617 1.00 94.06 101 GLY A O 1
ATOM 769 N N . ILE A 1 102 ? 12.796 0.436 -12.241 1.00 94.38 102 ILE A N 1
ATOM 770 C CA . ILE A 1 102 ? 13.193 0.614 -13.638 1.00 94.38 102 ILE A CA 1
ATOM 771 C C . ILE A 1 102 ? 14.412 -0.266 -13.855 1.00 94.38 102 ILE A C 1
ATOM 773 O O . ILE A 1 102 ? 15.424 -0.112 -13.171 1.00 94.38 102 ILE A O 1
ATOM 777 N N . LYS A 1 103 ? 14.309 -1.204 -14.790 1.00 94.50 103 LYS A N 1
ATOM 778 C CA . LYS A 1 103 ? 15.392 -2.117 -15.143 1.00 94.50 103 LYS A CA 1
ATOM 779 C C . LYS A 1 103 ? 15.636 -2.042 -16.638 1.00 94.50 103 LYS A C 1
ATOM 781 O O . LYS A 1 103 ? 14.721 -2.266 -17.424 1.00 94.50 103 LYS A O 1
ATOM 786 N N . ILE A 1 104 ? 16.879 -1.766 -17.013 1.00 93.12 104 ILE A N 1
ATOM 787 C CA . ILE A 1 104 ? 17.345 -1.829 -18.397 1.00 93.12 104 ILE A CA 1
ATOM 788 C C . ILE A 1 104 ? 18.334 -2.989 -18.477 1.00 93.12 104 ILE A C 1
ATOM 790 O O . ILE A 1 104 ? 19.320 -3.016 -17.746 1.00 93.12 104 ILE A O 1
ATOM 794 N N . ALA A 1 105 ? 18.053 -3.966 -19.331 1.00 93.75 105 ALA A N 1
ATOM 795 C CA . ALA A 1 105 ? 18.883 -5.150 -19.530 1.00 93.75 105 ALA A CA 1
ATOM 796 C C . ALA A 1 105 ? 19.054 -5.442 -21.025 1.00 93.75 105 ALA A C 1
ATOM 798 O O . ALA A 1 105 ? 18.298 -4.942 -21.854 1.00 93.75 105 ALA A O 1
ATOM 799 N N . LYS A 1 106 ? 20.042 -6.261 -21.389 1.00 92.69 106 LYS A N 1
ATOM 800 C CA . LYS A 1 106 ? 20.138 -6.829 -22.740 1.00 92.69 106 LYS A CA 1
ATOM 801 C C . LYS A 1 106 ? 19.467 -8.203 -22.740 1.00 92.69 106 LYS A C 1
ATOM 803 O O . LYS A 1 106 ? 19.759 -9.019 -21.872 1.00 92.69 106 LYS A O 1
ATOM 808 N N . TRP A 1 107 ? 18.590 -8.457 -23.704 1.00 90.69 107 TRP A N 1
ATOM 809 C CA . TRP A 1 107 ? 17.882 -9.727 -23.862 1.00 90.69 107 TRP A CA 1
ATOM 810 C C . TRP A 1 107 ? 17.759 -10.079 -25.343 1.00 90.69 107 TRP A C 1
ATOM 812 O O . TRP A 1 107 ? 17.219 -9.289 -26.113 1.00 90.69 107 TRP A O 1
ATOM 822 N N . ARG A 1 108 ? 18.265 -11.255 -25.743 1.00 92.38 108 ARG A N 1
ATOM 823 C CA . ARG A 1 108 ? 18.174 -11.795 -27.118 1.00 92.38 108 ARG A CA 1
ATOM 824 C C . ARG A 1 108 ? 18.485 -10.760 -28.216 1.00 92.38 108 ARG A C 1
ATOM 826 O O . ARG A 1 108 ? 17.681 -10.535 -29.116 1.00 92.38 108 ARG A O 1
ATOM 833 N N . GLY A 1 109 ? 19.629 -10.080 -28.106 1.00 92.31 109 GLY A N 1
ATOM 834 C CA . GLY A 1 109 ? 20.056 -9.084 -29.100 1.00 92.31 109 GLY A CA 1
ATOM 835 C C . GLY A 1 109 ? 19.236 -7.785 -29.112 1.00 92.31 109 GLY A C 1
ATOM 836 O O . GLY A 1 109 ? 19.289 -7.037 -30.083 1.00 92.31 109 GLY A O 1
ATOM 837 N N . ARG A 1 110 ? 18.466 -7.503 -28.054 1.00 94.75 110 ARG A N 1
ATOM 838 C CA . ARG A 1 110 ? 17.664 -6.281 -27.877 1.00 94.75 110 ARG A CA 1
ATOM 839 C C . ARG A 1 110 ? 17.913 -5.674 -26.500 1.00 94.75 110 ARG A C 1
ATOM 841 O O . ARG A 1 110 ? 18.367 -6.358 -25.581 1.00 94.75 110 ARG A O 1
ATOM 848 N N . ARG A 1 111 ? 17.604 -4.390 -26.328 1.00 93.88 111 ARG A N 1
ATOM 849 C CA . ARG A 1 111 ? 17.503 -3.765 -25.003 1.00 93.88 111 ARG A CA 1
ATOM 850 C C . ARG A 1 111 ? 16.091 -3.976 -24.474 1.00 93.88 111 ARG A C 1
ATOM 852 O O . ARG A 1 111 ? 15.118 -3.648 -25.140 1.00 93.88 111 ARG A O 1
ATOM 859 N N . GLN A 1 112 ? 15.983 -4.531 -23.282 1.00 96.06 112 GLN A N 1
ATOM 860 C CA . GLN A 1 112 ? 14.744 -4.722 -22.549 1.00 96.06 112 GLN A CA 1
ATOM 861 C C . GLN A 1 112 ? 14.643 -3.636 -21.483 1.00 96.06 112 GLN A C 1
ATOM 863 O O . GLN A 1 112 ? 15.524 -3.520 -20.632 1.00 96.06 112 GLN A O 1
ATOM 868 N N . VAL A 1 113 ? 13.566 -2.860 -21.518 1.00 96.56 113 VAL A N 1
ATOM 869 C CA . VAL A 1 113 ? 13.257 -1.826 -20.531 1.00 96.56 113 VAL A CA 1
ATOM 870 C C . VAL A 1 113 ? 12.002 -2.256 -19.792 1.00 96.56 113 VAL A C 1
ATOM 872 O O . VAL A 1 113 ? 10.936 -2.372 -20.393 1.00 96.56 113 VAL A O 1
ATOM 875 N N . THR A 1 114 ? 12.129 -2.506 -18.495 1.00 96.81 114 THR A N 1
ATOM 876 C CA . THR A 1 114 ? 11.030 -2.908 -17.618 1.00 96.81 114 THR A CA 1
ATOM 877 C C . THR A 1 114 ? 10.763 -1.812 -16.599 1.00 96.81 114 THR A C 1
ATOM 879 O O . THR A 1 114 ? 11.676 -1.414 -15.876 1.00 96.81 114 THR A O 1
ATOM 882 N N . VAL A 1 115 ? 9.516 -1.350 -16.525 1.00 96.62 115 VAL A N 1
ATOM 883 C CA . VAL A 1 115 ? 9.067 -0.288 -15.617 1.00 96.62 115 VAL A CA 1
ATOM 884 C C . VAL A 1 115 ? 7.897 -0.800 -14.781 1.00 96.62 115 VAL A C 1
ATOM 886 O O . VAL A 1 115 ? 6.939 -1.352 -15.323 1.00 96.62 115 VAL A O 1
ATOM 889 N N . SER A 1 116 ? 7.957 -0.631 -13.461 1.00 97.00 116 SER A N 1
ATOM 890 C CA . SER A 1 116 ? 6.814 -0.881 -12.576 1.00 97.00 116 SER A CA 1
ATOM 891 C C . SER A 1 116 ? 5.756 0.207 -12.766 1.00 97.00 116 SER A C 1
ATOM 893 O O . SER A 1 116 ? 6.065 1.394 -12.652 1.00 97.00 116 SER A O 1
ATOM 895 N N . GLN A 1 117 ? 4.515 -0.181 -13.045 1.00 94.69 117 GLN A N 1
ATOM 896 C CA . GLN A 1 117 ? 3.401 0.735 -13.290 1.00 94.69 117 GLN A CA 1
ATOM 897 C C . GLN A 1 117 ? 2.090 0.188 -12.708 1.00 94.69 117 GLN A C 1
ATOM 899 O O . GLN A 1 117 ? 1.928 -1.033 -12.618 1.00 94.69 117 GLN A O 1
ATOM 904 N N . PRO A 1 118 ? 1.129 1.063 -12.361 1.00 93.75 118 PRO A N 1
ATOM 905 C CA . PRO A 1 118 ? -0.234 0.643 -12.072 1.00 93.75 118 PRO A CA 1
ATOM 906 C C . PRO A 1 118 ? -0.848 -0.099 -13.262 1.00 93.75 118 PRO A C 1
ATOM 908 O O . PRO A 1 118 ? -0.687 0.293 -14.424 1.00 93.75 118 PRO A O 1
ATOM 911 N N . ALA A 1 119 ? -1.557 -1.176 -12.965 1.00 94.31 119 ALA A N 1
ATOM 912 C CA . ALA A 1 119 ? -2.293 -1.960 -13.934 1.00 94.31 119 ALA A CA 1
ATOM 913 C C . ALA A 1 119 ? -3.516 -2.594 -13.279 1.00 94.31 119 ALA A C 1
ATOM 915 O O . ALA A 1 119 ? -3.461 -3.059 -12.135 1.00 94.31 119 ALA A O 1
ATOM 916 N N . ASP A 1 120 ? -4.590 -2.667 -14.050 1.00 94.88 120 ASP A N 1
ATOM 917 C CA . ASP A 1 120 ? -5.792 -3.372 -13.647 1.00 94.88 120 ASP A CA 1
ATOM 918 C C . ASP A 1 120 ? -5.530 -4.887 -13.620 1.00 94.88 120 ASP A C 1
ATOM 920 O O . ASP A 1 120 ? -4.745 -5.462 -14.393 1.00 94.88 120 ASP A O 1
ATOM 924 N N . CYS A 1 121 ? -6.136 -5.547 -12.646 1.00 93.19 121 CYS A N 1
ATOM 925 C CA . CYS A 1 121 ? -6.010 -6.971 -12.416 1.00 93.19 121 CYS A CA 1
ATOM 926 C C . CYS A 1 121 ? -7.366 -7.523 -12.003 1.00 93.19 121 CYS A C 1
ATOM 928 O O . CYS A 1 121 ? -7.954 -7.045 -11.036 1.00 93.19 121 CYS A O 1
ATOM 930 N N . GLN A 1 122 ? -7.836 -8.539 -12.722 1.00 93.44 122 GLN A N 1
ATOM 931 C CA . GLN A 1 122 ? -9.044 -9.247 -12.341 1.00 93.44 122 GLN A CA 1
ATOM 932 C C . GLN A 1 122 ? -8.714 -10.247 -11.228 1.00 93.44 122 GLN A C 1
ATOM 934 O O . GLN A 1 122 ? -7.778 -11.042 -11.349 1.00 93.44 122 GLN A O 1
ATOM 939 N N . THR A 1 123 ? -9.436 -10.171 -10.120 1.00 89.00 123 THR A N 1
ATOM 940 C CA . THR A 1 123 ? -9.346 -11.121 -9.010 1.00 89.00 123 THR A CA 1
ATOM 941 C C . THR A 1 123 ? -10.146 -12.386 -9.321 1.00 89.00 123 THR A C 1
ATOM 943 O O . THR A 1 123 ? -10.964 -12.421 -10.239 1.00 89.00 123 THR A O 1
ATOM 946 N N . LYS A 1 124 ? -9.923 -13.454 -8.543 1.00 89.38 124 LYS A N 1
ATOM 947 C CA . LYS A 1 124 ? -10.614 -14.746 -8.728 1.00 89.38 124 LYS A CA 1
ATOM 948 C C . LYS A 1 124 ? -12.138 -14.651 -8.596 1.00 89.38 124 LYS A C 1
ATOM 950 O O . LYS A 1 124 ? -12.844 -15.464 -9.171 1.00 89.38 124 LYS A O 1
ATOM 955 N N . ASP A 1 125 ? -12.622 -13.668 -7.846 1.00 85.88 125 ASP A N 1
ATOM 956 C CA . ASP A 1 125 ? -14.043 -13.365 -7.659 1.00 85.88 125 ASP A CA 1
ATOM 957 C C . ASP A 1 125 ? -14.581 -12.343 -8.681 1.00 85.88 125 ASP A C 1
ATOM 959 O O . ASP A 1 125 ? -15.666 -11.801 -8.504 1.00 85.88 125 ASP A O 1
ATOM 963 N N . GLY A 1 126 ? -13.824 -12.051 -9.744 1.00 88.62 126 GLY A N 1
ATOM 964 C CA . GLY A 1 126 ? -14.270 -11.246 -10.882 1.00 88.62 126 GLY A CA 1
ATOM 965 C C . GLY A 1 126 ? -14.103 -9.731 -10.737 1.00 88.62 126 GLY A C 1
ATOM 966 O O . GLY A 1 126 ? -14.281 -9.024 -11.729 1.00 88.62 126 GLY A O 1
ATOM 967 N N . ARG A 1 127 ? -13.719 -9.215 -9.562 1.00 86.50 127 ARG A N 1
ATOM 968 C CA . ARG A 1 127 ? -13.485 -7.774 -9.351 1.00 86.50 127 ARG A CA 1
ATOM 969 C C . ARG A 1 127 ? -12.245 -7.294 -10.105 1.00 86.50 127 ARG A C 1
ATOM 971 O O . ARG A 1 127 ? -11.291 -8.040 -10.297 1.00 86.50 127 ARG A O 1
ATOM 978 N N . ILE A 1 128 ? -12.230 -6.020 -10.486 1.00 90.00 128 ILE A N 1
ATOM 979 C CA . ILE A 1 128 ? -11.051 -5.369 -11.068 1.00 90.00 128 ILE A CA 1
ATOM 980 C C . ILE A 1 128 ? -10.396 -4.508 -9.988 1.00 90.00 128 ILE A C 1
ATOM 982 O O . ILE A 1 128 ? -11.016 -3.581 -9.468 1.00 90.00 128 ILE A O 1
ATOM 986 N N . ILE A 1 129 ? -9.142 -4.812 -9.654 1.00 89.75 129 ILE A N 1
ATOM 987 C CA . ILE A 1 129 ? -8.331 -4.042 -8.703 1.00 89.75 129 ILE A CA 1
ATOM 988 C C . ILE A 1 129 ? -7.101 -3.455 -9.394 1.00 89.75 129 ILE A C 1
ATOM 990 O O . ILE A 1 129 ? -6.552 -4.049 -10.324 1.00 89.75 129 ILE A O 1
ATOM 994 N N . LYS A 1 130 ? -6.623 -2.306 -8.911 1.00 91.19 130 LYS A N 1
ATOM 995 C CA . LYS A 1 130 ? -5.341 -1.745 -9.347 1.00 91.19 130 LYS A CA 1
ATOM 996 C C . LYS A 1 130 ? -4.209 -2.386 -8.557 1.00 91.19 130 LYS A C 1
ATOM 998 O O . LYS A 1 130 ? -4.231 -2.415 -7.335 1.00 91.19 130 LYS A O 1
ATOM 1003 N N . THR A 1 131 ? -3.203 -2.880 -9.266 1.00 94.19 131 THR A N 1
ATOM 1004 C CA . THR A 1 131 ? -1.976 -3.451 -8.691 1.00 94.19 131 THR A CA 1
ATOM 1005 C C . THR A 1 131 ? -0.758 -2.887 -9.406 1.00 94.19 131 THR A C 1
ATOM 1007 O O . THR A 1 131 ? -0.874 -2.332 -10.499 1.00 94.19 131 THR A O 1
ATOM 1010 N N . ILE A 1 132 ? 0.429 -3.031 -8.818 1.00 95.31 132 ILE A N 1
ATOM 1011 C CA . ILE A 1 132 ? 1.676 -2.664 -9.493 1.00 95.31 132 ILE A CA 1
ATOM 1012 C C . ILE A 1 132 ? 2.184 -3.861 -10.293 1.00 95.31 132 ILE A C 1
ATOM 1014 O O . ILE A 1 132 ? 2.527 -4.898 -9.728 1.00 95.31 132 ILE A O 1
ATOM 1018 N N . LYS A 1 133 ? 2.266 -3.707 -11.617 1.00 95.31 133 LYS A N 1
ATOM 1019 C CA . LYS A 1 133 ? 2.821 -4.709 -12.533 1.00 95.31 133 LYS A CA 1
ATOM 1020 C C . LYS A 1 133 ? 4.032 -4.154 -13.266 1.00 95.31 133 LYS A C 1
ATOM 1022 O O . LYS A 1 133 ? 4.163 -2.955 -13.492 1.00 95.31 133 LYS A O 1
ATOM 1027 N N . GLN A 1 134 ? 4.928 -5.047 -13.657 1.00 95.31 134 GLN A N 1
ATOM 1028 C CA . GLN A 1 134 ? 6.065 -4.707 -14.498 1.00 95.31 134 GLN A CA 1
ATOM 1029 C C . GLN A 1 134 ? 5.633 -4.711 -15.965 1.00 95.31 134 GLN A C 1
ATOM 1031 O O . GLN A 1 134 ? 5.202 -5.742 -16.478 1.00 95.31 134 GLN A O 1
ATOM 1036 N N . LYS A 1 135 ? 5.754 -3.568 -16.646 1.00 94.81 135 LYS A N 1
ATOM 1037 C CA . LYS A 1 135 ? 5.577 -3.473 -18.098 1.00 94.81 135 LYS A CA 1
ATOM 1038 C C . LYS A 1 135 ? 6.934 -3.461 -18.775 1.00 94.81 135 LYS A C 1
ATOM 1040 O O . LYS A 1 135 ? 7.815 -2.687 -18.404 1.00 94.81 135 LYS A O 1
ATOM 1045 N N . THR A 1 136 ? 7.093 -4.318 -19.774 1.00 95.88 136 THR A N 1
ATOM 1046 C CA . THR A 1 136 ? 8.337 -4.466 -20.525 1.00 95.88 136 THR A CA 1
ATOM 1047 C C . THR A 1 136 ? 8.159 -3.969 -21.950 1.00 95.88 136 THR A C 1
ATOM 1049 O O . THR A 1 136 ? 7.225 -4.372 -22.638 1.00 95.88 136 THR A O 1
ATOM 1052 N N . ARG A 1 137 ? 9.108 -3.158 -22.417 1.00 95.69 137 ARG A N 1
ATOM 1053 C CA . ARG A 1 137 ? 9.266 -2.787 -23.824 1.00 95.69 137 ARG A CA 1
ATOM 1054 C C . ARG A 1 137 ? 10.654 -3.182 -24.315 1.00 95.69 137 ARG A C 1
ATOM 1056 O O . ARG A 1 137 ? 11.630 -3.108 -23.569 1.00 95.69 137 ARG A O 1
ATOM 1063 N N . TYR A 1 138 ? 10.730 -3.603 -25.571 1.00 96.12 138 TYR A N 1
ATOM 1064 C CA . TYR A 1 138 ? 11.982 -3.969 -26.223 1.00 96.12 138 TYR A CA 1
ATOM 1065 C C . TYR A 1 138 ? 12.376 -2.909 -27.246 1.00 96.12 138 TYR A C 1
ATOM 1067 O O . TYR A 1 138 ? 11.529 -2.417 -27.988 1.00 96.12 138 TYR A O 1
ATOM 1075 N N . PHE A 1 139 ? 13.667 -2.614 -27.300 1.00 95.56 139 PHE A N 1
ATOM 1076 C CA . PHE A 1 139 ? 14.286 -1.682 -28.232 1.00 95.56 139 PHE A CA 1
ATOM 1077 C C . PHE A 1 139 ? 15.424 -2.386 -28.981 1.00 95.56 139 PHE A C 1
ATOM 1079 O O . PHE A 1 139 ? 16.107 -3.236 -28.392 1.00 95.56 139 PHE A O 1
ATOM 1086 N N . PRO A 1 140 ? 15.662 -2.059 -30.260 1.00 95.56 140 PRO A N 1
ATOM 1087 C CA . PRO A 1 140 ? 16.893 -2.431 -30.950 1.00 95.56 140 PRO A CA 1
ATOM 1088 C C . PRO A 1 140 ? 18.157 -2.058 -30.152 1.00 95.56 140 PRO A C 1
ATOM 1090 O O . PRO A 1 140 ? 18.166 -1.113 -29.364 1.00 95.56 140 PRO A O 1
ATOM 1093 N N . LEU A 1 141 ? 19.260 -2.794 -30.345 1.00 93.25 141 LEU A N 1
ATOM 1094 C CA . LEU A 1 141 ? 20.545 -2.437 -29.718 1.00 93.25 141 LEU A CA 1
ATOM 1095 C C . LEU A 1 141 ? 21.110 -1.108 -30.237 1.00 93.25 141 LEU A C 1
ATOM 1097 O O . LEU A 1 141 ? 21.875 -0.470 -29.508 1.00 93.25 141 LEU A O 1
ATOM 1101 N N . THR A 1 142 ? 20.711 -0.723 -31.452 1.00 94.06 142 THR A N 1
ATOM 1102 C CA . THR A 1 142 ? 21.064 0.525 -32.137 1.00 94.06 142 THR A CA 1
ATOM 1103 C C . THR A 1 142 ? 20.352 1.747 -31.570 1.00 94.06 142 THR A C 1
ATOM 1105 O O . THR A 1 142 ? 20.870 2.843 -31.725 1.00 94.06 142 THR A O 1
ATOM 1108 N N . THR A 1 143 ? 19.217 1.573 -30.883 1.00 93.25 143 THR A N 1
ATOM 1109 C CA . THR A 1 143 ? 18.474 2.676 -30.261 1.00 93.25 143 THR A CA 1
ATOM 1110 C C . THR A 1 143 ? 19.373 3.461 -29.317 1.00 93.25 143 THR A C 1
ATOM 1112 O O . THR A 1 143 ? 20.075 2.878 -28.474 1.00 93.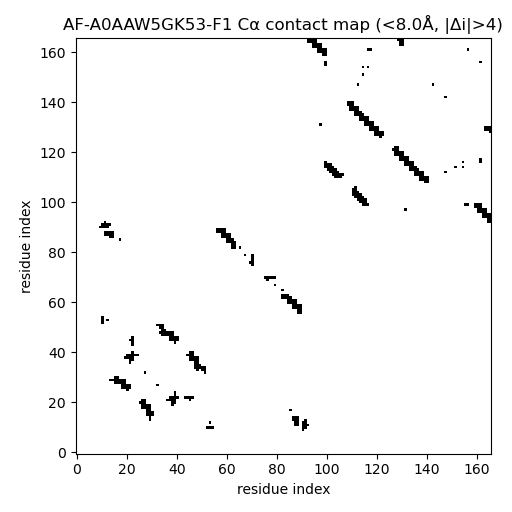25 143 THR A O 1
ATOM 1115 N N . GLU A 1 144 ? 19.349 4.784 -29.419 1.00 92.38 144 GLU A N 1
ATOM 1116 C CA . GLU A 1 144 ? 20.159 5.621 -28.550 1.00 92.38 144 GLU A CA 1
ATOM 1117 C C . GLU A 1 144 ? 19.680 5.562 -27.095 1.00 92.38 144 GLU A C 1
ATOM 1119 O O . GLU A 1 144 ? 18.561 5.162 -26.767 1.00 92.38 144 GLU A O 1
ATOM 1124 N N . LYS A 1 145 ? 20.569 5.902 -26.157 1.00 90.00 145 LYS A N 1
ATOM 1125 C CA . LYS A 1 145 ? 20.187 5.938 -24.737 1.00 90.00 145 LYS A CA 1
ATOM 1126 C C . LYS A 1 145 ? 19.189 7.066 -24.451 1.00 90.00 145 LYS A C 1
ATOM 1128 O O . LYS A 1 145 ? 18.332 6.877 -23.593 1.00 90.00 145 LYS A O 1
ATOM 1133 N N . SER A 1 146 ? 19.305 8.188 -25.161 1.00 93.75 146 SER A N 1
ATOM 1134 C CA . SER A 1 146 ? 18.402 9.348 -25.120 1.00 93.75 146 SER A CA 1
ATOM 1135 C C . SER A 1 146 ? 16.952 8.932 -25.365 1.00 93.75 146 SER A C 1
ATOM 1137 O O . SER A 1 146 ? 16.110 9.132 -24.498 1.00 93.75 146 SER A O 1
ATOM 1139 N N . GLU A 1 147 ? 16.691 8.208 -26.453 1.00 93.75 147 GLU A N 1
ATOM 1140 C CA . GLU A 1 147 ? 15.350 7.713 -26.798 1.00 93.75 147 GLU A CA 1
ATOM 1141 C C . GLU A 1 147 ? 14.733 6.831 -25.699 1.00 93.75 147 GLU A C 1
ATOM 1143 O O . GLU A 1 147 ? 13.539 6.905 -25.406 1.00 93.75 147 GLU A O 1
ATOM 1148 N N . ILE A 1 148 ? 15.547 5.990 -25.051 1.00 93.00 148 ILE A N 1
ATOM 1149 C CA . ILE A 1 148 ? 15.086 5.145 -23.940 1.00 93.00 148 ILE A CA 1
ATOM 1150 C C . ILE A 1 148 ? 14.743 5.996 -22.714 1.00 93.00 148 ILE A C 1
ATOM 1152 O O . ILE A 1 148 ? 13.770 5.702 -22.017 1.00 93.00 148 ILE A O 1
ATOM 1156 N N . ILE A 1 149 ? 15.532 7.034 -22.436 1.00 93.12 149 ILE A N 1
ATOM 1157 C CA . ILE A 1 149 ? 15.268 7.967 -21.337 1.00 93.12 149 ILE A CA 1
ATOM 1158 C C . ILE A 1 149 ? 13.969 8.723 -21.603 1.00 93.12 149 ILE A C 1
ATOM 1160 O O . ILE A 1 149 ? 13.117 8.761 -20.717 1.00 93.12 149 ILE A O 1
ATOM 1164 N N . ASP A 1 150 ? 13.779 9.241 -22.814 1.00 94.94 150 ASP A N 1
ATOM 1165 C CA . ASP A 1 150 ? 12.572 9.973 -23.203 1.00 94.94 150 ASP A CA 1
ATOM 1166 C C . ASP A 1 150 ? 11.326 9.090 -23.147 1.00 94.94 150 ASP A C 1
ATOM 1168 O O . ASP A 1 150 ? 10.266 9.539 -22.717 1.00 94.94 150 ASP A O 1
ATOM 1172 N N . TYR A 1 151 ? 11.459 7.801 -23.468 1.00 93.62 151 TYR A N 1
ATOM 1173 C CA . TYR A 1 151 ? 10.390 6.826 -23.268 1.00 93.62 151 TYR A CA 1
ATOM 1174 C C . TYR A 1 151 ? 10.038 6.606 -21.786 1.00 93.62 151 TYR A C 1
ATOM 1176 O O . TYR A 1 151 ? 8.862 6.475 -21.442 1.00 93.62 151 TYR A O 1
ATOM 1184 N N . VAL A 1 152 ? 11.036 6.533 -20.898 1.00 93.69 152 VAL A N 1
ATOM 1185 C CA . VAL A 1 152 ? 10.824 6.253 -19.465 1.00 93.69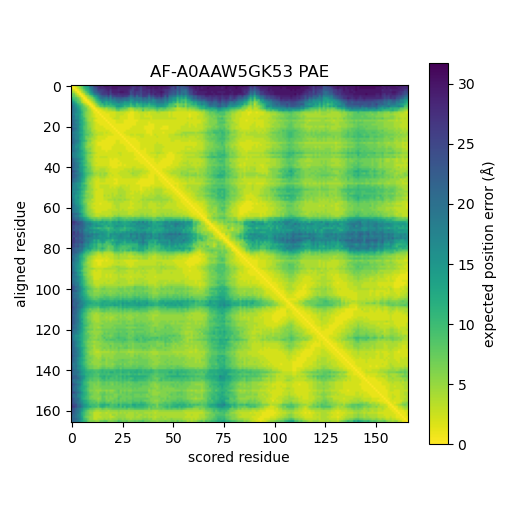 152 VAL A CA 1
ATOM 1186 C C . VAL A 1 152 ? 10.355 7.492 -18.704 1.00 93.69 152 VAL A C 1
ATOM 1188 O O . VAL A 1 152 ? 9.552 7.366 -17.783 1.00 93.69 152 VAL A O 1
ATOM 1191 N N . LYS A 1 153 ? 10.828 8.683 -19.077 1.00 93.50 153 LYS A N 1
ATOM 1192 C CA . LYS A 1 153 ? 10.568 9.958 -18.396 1.00 93.50 153 LYS A CA 1
ATOM 1193 C C . LYS A 1 153 ? 9.085 10.227 -18.091 1.00 93.50 153 LYS A C 1
ATOM 1195 O O . LYS A 1 153 ? 8.799 10.496 -16.926 1.00 93.50 153 LYS A O 1
ATOM 1200 N N . PRO A 1 154 ? 8.131 10.101 -19.036 1.00 92.75 154 PRO A N 1
ATOM 1201 C CA . PRO A 1 154 ? 6.712 10.331 -18.748 1.00 92.75 154 PRO A CA 1
ATOM 1202 C C . PRO A 1 154 ? 6.089 9.261 -17.838 1.00 92.75 154 PRO A C 1
ATOM 1204 O O . PRO A 1 154 ? 4.975 9.432 -17.359 1.00 92.75 154 PRO A O 1
ATOM 1207 N N . MET A 1 155 ? 6.778 8.141 -17.603 1.00 92.56 155 MET A N 1
ATOM 1208 C CA . MET A 1 155 ? 6.305 7.053 -16.743 1.00 92.56 155 MET A CA 1
ATOM 1209 C C . MET A 1 155 ? 6.762 7.201 -15.291 1.00 92.56 155 MET A C 1
ATOM 1211 O O . MET A 1 155 ? 6.340 6.405 -14.451 1.00 92.56 155 MET A O 1
ATOM 1215 N N . LEU A 1 156 ? 7.649 8.157 -15.003 1.00 91.25 156 LEU A N 1
ATOM 1216 C CA . LEU A 1 156 ? 8.232 8.342 -13.681 1.00 91.25 156 LEU A CA 1
ATOM 1217 C C . LEU A 1 156 ? 7.214 8.944 -12.716 1.00 91.25 156 LEU A C 1
ATOM 1219 O O . LEU A 1 156 ? 6.653 10.006 -12.969 1.00 91.25 156 LEU A O 1
ATOM 1223 N N . SER A 1 157 ? 7.016 8.278 -11.584 1.00 90.06 157 SER A N 1
ATOM 1224 C CA . SER A 1 157 ? 6.277 8.841 -10.456 1.00 90.06 157 SER A CA 1
ATOM 1225 C C . SER A 1 157 ? 7.167 9.775 -9.638 1.00 90.06 157 SER A C 1
ATOM 1227 O O . SER A 1 157 ? 8.391 9.599 -9.585 1.00 90.06 157 SER A O 1
ATOM 1229 N N . GLU A 1 158 ? 6.550 10.749 -8.972 1.00 88.00 158 GLU A N 1
ATOM 1230 C CA . GLU A 1 158 ? 7.240 11.670 -8.071 1.00 88.00 158 GLU A CA 1
ATOM 1231 C C . GLU A 1 158 ? 8.039 10.898 -7.010 1.00 88.00 158 GLU A C 1
ATOM 1233 O O . GLU A 1 158 ? 7.586 9.893 -6.457 1.00 88.00 158 GLU A O 1
ATOM 1238 N N . GLY A 1 159 ? 9.301 11.285 -6.810 1.00 87.56 159 GLY A N 1
ATOM 1239 C CA . GLY A 1 159 ? 10.211 10.588 -5.895 1.00 87.56 159 GLY A CA 1
ATOM 1240 C C . GLY A 1 159 ? 10.477 9.107 -6.223 1.00 87.56 159 GLY A C 1
ATOM 1241 O O . GLY A 1 159 ? 11.108 8.420 -5.422 1.00 87.56 159 GLY A O 1
ATOM 1242 N N . ARG A 1 160 ? 10.030 8.593 -7.382 1.00 92.06 160 ARG A N 1
ATOM 1243 C CA . ARG A 1 160 ? 10.006 7.160 -7.742 1.00 92.06 160 ARG A CA 1
ATOM 1244 C C . ARG A 1 160 ? 9.213 6.293 -6.763 1.00 92.06 160 ARG A C 1
ATOM 1246 O O . ARG A 1 160 ? 9.564 5.130 -6.548 1.00 92.06 160 ARG A O 1
ATOM 1253 N N . TRP A 1 161 ? 8.136 6.829 -6.204 1.00 94.62 161 TRP A N 1
ATOM 1254 C CA . TRP A 1 161 ? 7.190 6.075 -5.389 1.00 94.62 161 TRP A CA 1
ATOM 1255 C C . TRP A 1 161 ? 5.810 6.109 -6.025 1.00 94.62 161 TRP A C 1
ATOM 1257 O O . TRP A 1 161 ? 5.332 7.152 -6.456 1.00 94.62 161 TRP A O 1
ATOM 1267 N N . ILE A 1 162 ? 5.177 4.944 -6.103 1.00 94.19 162 ILE A N 1
ATOM 1268 C CA . ILE A 1 162 ? 3.805 4.812 -6.578 1.00 94.19 162 ILE A CA 1
ATOM 1269 C C . ILE A 1 162 ? 2.928 4.596 -5.354 1.00 94.19 162 ILE A C 1
ATOM 1271 O O . ILE A 1 162 ? 3.025 3.546 -4.714 1.00 94.19 162 ILE A O 1
ATOM 1275 N N . SER A 1 163 ? 2.076 5.572 -5.054 1.00 92.75 163 SER A N 1
ATOM 1276 C CA . SER A 1 163 ? 1.012 5.445 -4.056 1.00 92.75 163 SER A CA 1
ATOM 1277 C C . SER A 1 163 ? -0.211 4.787 -4.691 1.00 92.75 163 SER A C 1
ATOM 1279 O O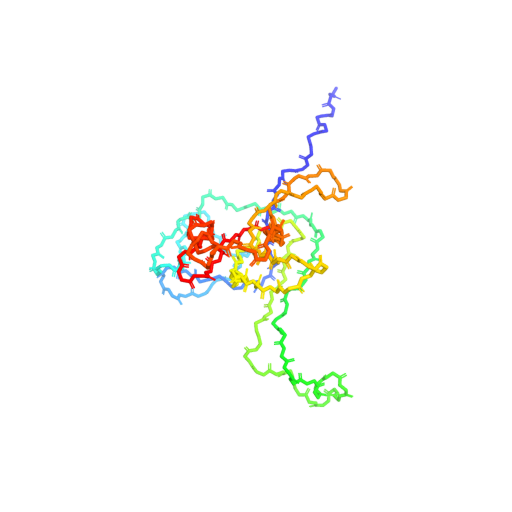 . SER A 1 163 ? -0.649 5.186 -5.771 1.00 92.75 163 SER A O 1
ATOM 1281 N N . TRP A 1 164 ? -0.754 3.755 -4.051 1.00 93.19 164 TRP A N 1
ATOM 1282 C CA . TRP A 1 164 ? -1.901 2.998 -4.557 1.00 93.19 164 TRP A CA 1
ATOM 1283 C C . TRP A 1 164 ? -2.708 2.371 -3.416 1.00 93.19 164 TRP A C 1
ATOM 1285 O O . TRP A 1 164 ? -2.304 2.415 -2.255 1.00 93.19 164 TRP A O 1
ATOM 1295 N N . GLN A 1 165 ? -3.879 1.827 -3.752 1.00 90.69 165 GLN A N 1
ATOM 1296 C CA . GLN A 1 165 ? -4.772 1.169 -2.803 1.00 90.69 165 GLN A CA 1
ATOM 1297 C C . GLN A 1 165 ? -5.270 -0.159 -3.371 1.00 90.69 165 GLN A C 1
ATOM 1299 O O . GLN A 1 165 ? -5.549 -0.237 -4.572 1.00 90.69 165 GLN A O 1
ATOM 1304 N N . CYS A 1 166 ? -5.410 -1.168 -2.514 1.00 85.69 166 CYS A N 1
ATOM 1305 C CA . CYS A 1 166 ? -6.031 -2.453 -2.838 1.00 85.69 166 CYS A CA 1
ATOM 1306 C C . CYS A 1 166 ? -6.888 -2.974 -1.693 1.00 85.69 166 CYS A C 1
ATOM 1308 O O . CYS A 1 166 ? -6.562 -2.635 -0.531 1.00 85.69 166 CYS A O 1
#

InterPro domains:
  IPR007868 Hom-end-associated Hint [PF05203] (17-147)
  IPR036844 Hint domain superfamily [SSF51294] (14-153)

pLDDT: mean 89.1, std 12.03, range [31.02, 97.88]

Secondary structure (DSSP, 8-state):
-----PPPP----B-TT-EEEBTTS-EEEGGG--TT-EEEPTTS-EEE----------EEEEE---S--HHHH-TTSPPPTT--EEEEETTPPPEEEEE--EEEEEETTEEEEEEEEEEEEE-TTS-EEEEEEEEEEEEETTS-HHHHHHHHGGGPPGGGEEEEE-

Nearest PDB structures (foldseek):
  1lws-assembly1_A  TM=8.802E-01  e=2.611E-09  Saccharomyces cerevisiae
  1lwt-assembly1_A  TM=8.255E-01  e=1.150E-08  Saccharomyces cerevisiae
  1jva-assembly1_A  TM=7.527E-01  e=2.759E-09  Saccharomyces cerevisiae
  1ef0-assembly2_B-2  TM=7.869E-01  e=1.513E-08  Saccharomyces cerevisiae
  1um2-assembly2_B  TM=8.332E-01  e=1.288E-07  Saccharomyces cerevisiae

Mean predicted aligned error: 7.44 Å

Foldseek 3Di:
DDPPPDPPPLDKWFDFPDWFAFLVRDTDTLVPDDQQTWGQDPVSDTDGRHDNDDDDADKDKDKDDDPDCVCVVDVVDDDDPPIDMGMIHPSHKDWDKDQWDWDWDDDPQWIKTKIWAWDWDQDPVGDTFTDTDIDIDIGHPPDDPVVVCVVCVVVADVVRMDIGID

Solvent-accessible surface area (backbone atoms only — not comparable to full-atom values): 10457 Å² total; per-residue (Å²): 135,85,80,78,83,63,76,78,77,94,66,59,44,71,46,81,74,43,72,41,51,27,54,86,73,46,71,44,38,56,78,75,63,52,70,67,44,44,32,48,42,97,86,74,44,71,44,70,34,84,70,84,87,85,83,92,72,62,70,44,75,49,65,58,89,67,92,79,56,64,48,79,81,34,86,86,44,68,77,75,83,91,63,57,68,50,55,27,28,72,65,37,72,44,84,45,77,42,76,52,49,74,47,79,45,81,51,96,84,23,33,34,42,35,36,46,39,83,37,82,40,75,46,98,88,69,48,77,43,58,42,83,40,77,48,75,50,78,39,60,68,82,57,55,70,64,62,53,47,63,66,48,57,83,68,62,46,72,96,40,41,45,78,50,57,79

Radius of gyration: 22.62 Å; Cα contacts (8 Å, |Δi|>4): 250; chains: 1; bounding box: 63×38×59 Å

Sequence (166 aa):
MQSVSGDPPFICGLVPGTKVFLANWKTVPIENMKIGDEVLTSDAGAAKVVAALRGYHDLDTIRQKARHHAHLQDASVGKPWGIIEMTCSKRQKLVLSTKQGIKIAKWRGRRQVTVSQPADCQTKDGRIIKTIKQKTRYFPLTTEKSEIIDYVKPMLSEGRWISWQC

Organism: NCBI:txid2042057